Protein AF-A0AAW3GMJ9-F1 (afdb_monomer_lite)

Sequence (137 aa):
MNVVIYFKNGNTAYFKDVEDYSTGNLNIVFSYFGVSSQERKSATFYKDSIAGIARQRGQTIMNKRQKKKRLERKKKEMLRSIDFLENIYTKAAEGMRLEYYKIPQGEEKTYHDFFITGFEYATKMFDMAKNQIRSIE

Foldseek 3Di:
DKKWFQFPVRDIDIFPPWAPWDDDPFWIKIWGQDPVVRDIDIDIDGCVGTPDMDDDDPDCPPDPVRVVVVLVVVLVVVLVVLVVLLVVLVVVLVVLVVVLVVDDDDPVSVVSVVVSVVSVVVSVVSVVVNVVSVPDD

pLDDT: mean 91.12, std 9.7, range [46.44, 98.19]

Organism: NCBI:txid1381082

Structure (mmCIF, N/CA/C/O backbone):
data_AF-A0AAW3GMJ9-F1
#
_entry.id   AF-A0AAW3GMJ9-F1
#
loop_
_atom_site.group_PDB
_atom_site.id
_atom_site.type_symbol
_atom_site.label_atom_id
_atom_site.label_alt_id
_atom_site.label_comp_id
_atom_site.label_asym_id
_atom_site.label_entity_id
_atom_site.label_seq_id
_atom_site.pdbx_PDB_ins_code
_atom_site.Cartn_x
_atom_site.Cartn_y
_atom_site.Cartn_z
_atom_site.occupancy
_atom_site.B_iso_or_equiv
_atom_site.auth_seq_id
_atom_site.auth_comp_id
_atom_site.auth_asym_id
_atom_site.auth_atom_id
_atom_site.pdbx_PDB_model_num
ATOM 1 N N . MET A 1 1 ? 16.520 14.990 -23.513 1.00 84.31 1 MET A N 1
ATOM 2 C CA . MET A 1 1 ? 17.000 13.609 -23.811 1.00 84.31 1 MET A CA 1
ATOM 3 C C . MET A 1 1 ? 17.941 13.180 -22.694 1.00 84.31 1 MET A C 1
ATOM 5 O O . MET A 1 1 ? 18.656 14.030 -22.207 1.00 84.31 1 MET A O 1
ATOM 9 N N . ASN A 1 2 ? 17.995 11.916 -22.274 1.00 89.94 2 ASN A N 1
ATOM 10 C CA . ASN A 1 2 ? 18.987 11.485 -21.276 1.00 89.94 2 ASN A CA 1
ATOM 11 C C . ASN A 1 2 ? 20.199 10.853 -21.963 1.00 89.94 2 ASN A C 1
ATOM 13 O O . ASN A 1 2 ? 20.034 10.105 -22.932 1.00 89.94 2 ASN A O 1
ATOM 17 N N . VAL A 1 3 ? 21.398 11.147 -21.466 1.00 91.44 3 VAL A N 1
ATOM 18 C CA . VAL A 1 3 ? 22.667 10.645 -22.007 1.00 91.44 3 VAL A CA 1
ATOM 19 C C . VAL A 1 3 ? 23.495 10.044 -20.877 1.00 91.44 3 VAL A C 1
ATOM 21 O O . VAL A 1 3 ? 23.709 10.679 -19.848 1.00 91.44 3 VAL A O 1
ATOM 24 N N . VAL A 1 4 ? 23.973 8.819 -21.083 1.00 93.62 4 VAL A N 1
ATOM 25 C CA . VAL A 1 4 ? 24.941 8.144 -20.213 1.00 93.62 4 VAL A CA 1
ATOM 26 C C . VAL A 1 4 ? 26.220 7.930 -21.006 1.00 93.62 4 VAL A C 1
ATOM 28 O O . VAL A 1 4 ? 26.166 7.399 -22.118 1.00 93.62 4 VAL A O 1
ATOM 31 N N . ILE A 1 5 ? 27.354 8.335 -20.442 1.00 94.44 5 ILE A N 1
ATOM 32 C CA . ILE A 1 5 ? 28.682 8.165 -21.038 1.00 94.44 5 ILE A CA 1
ATOM 33 C C . ILE A 1 5 ? 29.479 7.210 -20.160 1.00 94.44 5 ILE A C 1
ATOM 35 O O . ILE A 1 5 ? 29.688 7.489 -18.980 1.00 94.44 5 ILE A O 1
ATOM 39 N N . TYR A 1 6 ? 29.930 6.105 -20.748 1.00 95.38 6 TYR A N 1
ATOM 40 C CA . TYR A 1 6 ? 30.850 5.157 -20.129 1.00 95.38 6 TYR A CA 1
ATOM 41 C C . TYR A 1 6 ? 32.264 5.488 -20.600 1.00 95.38 6 TYR A C 1
ATOM 43 O O . TYR A 1 6 ? 32.529 5.459 -21.803 1.00 95.38 6 TYR A O 1
ATOM 51 N N . PHE A 1 7 ? 33.166 5.817 -19.682 1.00 95.94 7 PHE A N 1
ATOM 52 C CA . PHE A 1 7 ? 34.555 6.143 -19.997 1.00 95.94 7 PHE A CA 1
ATOM 53 C C . PHE A 1 7 ? 35.434 4.891 -19.985 1.00 95.94 7 PHE A C 1
ATOM 55 O O . PHE A 1 7 ? 35.182 3.942 -19.243 1.00 95.94 7 PHE A O 1
ATOM 62 N N . LYS A 1 8 ? 36.515 4.896 -20.774 1.00 94.62 8 LYS A N 1
ATOM 63 C CA . LYS A 1 8 ? 37.480 3.778 -20.821 1.00 94.62 8 LYS A CA 1
ATOM 64 C C . LYS A 1 8 ? 38.204 3.536 -19.495 1.00 94.62 8 LYS A C 1
ATOM 66 O O . LYS A 1 8 ? 38.670 2.431 -19.254 1.00 94.62 8 LYS A O 1
ATOM 71 N N . ASN A 1 9 ? 38.270 4.544 -18.628 1.00 93.94 9 ASN A N 1
ATOM 72 C CA . ASN A 1 9 ? 38.834 4.423 -17.282 1.00 93.94 9 ASN A CA 1
ATOM 73 C C . ASN A 1 9 ? 37.863 3.802 -16.255 1.00 93.94 9 ASN A C 1
ATOM 75 O O . ASN A 1 9 ? 38.191 3.756 -15.075 1.00 93.94 9 ASN A O 1
ATOM 79 N N . GLY A 1 10 ? 36.671 3.363 -16.675 1.00 91.88 10 GLY A N 1
ATOM 80 C CA . GLY A 1 10 ? 35.662 2.745 -15.809 1.00 91.88 10 GLY A CA 1
ATOM 81 C C . GLY A 1 10 ? 34.660 3.721 -15.186 1.00 91.88 10 GLY A C 1
ATOM 82 O O . GLY A 1 10 ? 33.639 3.284 -14.654 1.00 91.88 10 GLY A O 1
ATOM 83 N N . ASN A 1 11 ? 34.881 5.035 -15.289 1.00 95.19 11 ASN A N 1
ATOM 84 C CA . ASN A 1 11 ? 33.935 6.022 -14.774 1.00 95.19 11 ASN A CA 1
ATOM 85 C C . ASN A 1 11 ? 32.681 6.120 -15.652 1.00 95.19 11 ASN A C 1
ATOM 87 O O . ASN A 1 11 ? 32.698 5.827 -16.848 1.00 95.19 11 ASN A O 1
ATOM 91 N N . THR A 1 12 ? 31.582 6.592 -15.062 1.00 94.19 12 THR A N 1
ATOM 92 C CA . THR A 1 12 ? 30.319 6.829 -15.774 1.00 94.19 12 THR A CA 1
ATOM 93 C C . THR A 1 12 ? 29.784 8.219 -15.450 1.00 94.19 12 THR A C 1
ATOM 95 O O . THR A 1 12 ? 29.709 8.591 -14.282 1.00 94.19 12 THR A O 1
ATOM 98 N N . ALA A 1 13 ? 29.377 8.974 -16.472 1.00 92.50 13 ALA A N 1
ATOM 99 C CA . ALA A 1 13 ? 28.687 10.253 -16.308 1.00 92.50 13 ALA A CA 1
ATOM 100 C C . ALA A 1 13 ? 27.247 10.172 -16.823 1.00 92.50 13 ALA A C 1
ATOM 102 O O . ALA A 1 13 ? 26.973 9.557 -17.856 1.00 92.50 13 ALA A O 1
ATOM 103 N N . TYR A 1 14 ? 26.328 10.806 -16.096 1.00 92.38 14 TYR A N 1
ATOM 104 C CA . TYR A 1 14 ? 24.897 10.783 -16.381 1.00 92.38 14 TYR A CA 1
ATOM 105 C C . TYR A 1 14 ? 24.345 12.203 -16.516 1.00 92.38 14 TYR A C 1
ATOM 107 O O . TYR A 1 14 ? 24.472 13.012 -15.599 1.00 92.38 14 TYR A O 1
ATOM 115 N N . PHE A 1 15 ? 23.683 12.477 -17.640 1.00 92.00 15 PHE A N 1
ATOM 116 C CA . PHE A 1 15 ? 23.108 13.776 -17.972 1.00 92.00 15 PHE A CA 1
ATOM 117 C C . PHE A 1 15 ? 21.612 13.631 -18.254 1.00 92.00 15 PHE A C 1
ATOM 119 O O . PHE A 1 15 ? 21.195 12.805 -19.075 1.00 92.00 15 PHE A O 1
ATOM 126 N N . LYS A 1 16 ? 20.801 14.434 -17.559 1.00 89.44 16 LYS A N 1
ATOM 127 C CA . LYS A 1 16 ? 19.348 14.520 -17.764 1.00 89.44 16 LYS A CA 1
ATOM 128 C C . LYS A 1 16 ? 19.013 15.671 -18.693 1.00 89.44 16 LYS A C 1
ATOM 130 O O . LYS A 1 16 ? 19.727 16.668 -18.693 1.00 89.44 16 LYS A O 1
ATOM 135 N N . ASP A 1 17 ? 17.920 15.510 -19.434 1.00 86.88 17 ASP A N 1
ATOM 136 C CA . ASP A 1 17 ? 17.277 16.590 -20.193 1.00 86.88 17 ASP A CA 1
ATOM 137 C C . ASP A 1 17 ? 18.250 17.389 -21.072 1.00 86.88 17 ASP A C 1
ATOM 139 O O . ASP A 1 17 ? 18.184 18.600 -21.205 1.00 86.88 17 ASP A O 1
ATOM 143 N N . VAL A 1 18 ? 19.153 16.647 -21.705 1.00 88.06 18 VAL A N 1
ATOM 144 C CA . VAL A 1 18 ? 20.135 17.122 -22.668 1.00 88.06 18 VAL A CA 1
ATOM 145 C C . VAL A 1 18 ? 19.451 17.649 -23.926 1.00 88.06 18 VAL A C 1
ATOM 147 O O . VAL A 1 18 ? 18.542 16.993 -24.464 1.00 88.06 18 VAL A O 1
ATOM 150 N N . GLU A 1 19 ? 19.964 18.779 -24.403 1.00 87.06 19 GLU A N 1
ATOM 151 C CA . GLU A 1 19 ? 19.565 19.509 -25.607 1.00 87.06 19 GLU A CA 1
ATOM 152 C C . GLU A 1 19 ? 20.753 19.645 -26.579 1.00 87.06 19 GLU A C 1
ATOM 154 O O . GLU A 1 19 ? 21.896 19.355 -26.219 1.00 87.06 19 GLU A O 1
ATOM 159 N N . ASP A 1 20 ? 20.486 20.051 -27.824 1.00 90.38 20 ASP A N 1
ATOM 160 C CA . ASP A 1 20 ? 21.506 20.366 -28.844 1.00 90.38 20 ASP A CA 1
ATOM 161 C C . ASP A 1 20 ? 22.536 19.251 -29.102 1.00 90.38 20 ASP A C 1
ATOM 163 O O . ASP A 1 20 ? 23.697 19.498 -29.426 1.00 90.38 20 ASP A O 1
ATOM 167 N N . TYR A 1 21 ? 22.125 17.994 -28.925 1.00 90.31 21 TYR A N 1
ATOM 168 C CA . TYR A 1 21 ? 23.043 16.868 -29.023 1.00 90.31 21 TYR A CA 1
ATOM 169 C C . TYR A 1 21 ? 23.538 16.676 -30.456 1.00 90.31 21 TYR A C 1
ATOM 171 O O . TYR A 1 21 ? 22.768 16.327 -31.354 1.00 90.31 21 TYR A O 1
ATOM 179 N N . SER A 1 22 ? 24.847 16.807 -30.635 1.00 91.00 22 SER A N 1
ATOM 180 C CA . SER A 1 22 ? 25.535 16.632 -31.907 1.00 91.00 22 SER A CA 1
ATOM 181 C C . SER A 1 22 ? 26.709 15.666 -31.768 1.00 91.00 22 SER A C 1
ATOM 183 O O . SER A 1 22 ? 27.341 15.540 -30.715 1.00 91.00 22 SER A O 1
ATOM 185 N N . THR A 1 23 ? 26.990 14.938 -32.846 1.00 90.81 23 THR A N 1
ATOM 186 C CA . THR A 1 23 ? 28.117 14.005 -32.921 1.00 90.81 23 THR A CA 1
ATOM 187 C C . THR A 1 23 ? 29.006 14.401 -34.085 1.00 90.81 23 THR A C 1
ATOM 189 O O . THR A 1 23 ? 28.605 14.246 -35.237 1.00 90.81 23 THR A O 1
ATOM 192 N N . GLY A 1 24 ? 30.206 14.887 -33.786 1.00 88.06 24 GLY A N 1
ATOM 193 C CA . GLY A 1 24 ? 31.256 15.085 -34.776 1.00 88.06 24 GLY A CA 1
ATOM 194 C C . GLY A 1 24 ? 32.048 13.800 -35.020 1.00 88.06 24 GLY A C 1
ATOM 195 O O . GLY A 1 24 ? 31.755 12.741 -34.455 1.00 88.06 24 GLY A O 1
ATOM 196 N N . ASN A 1 25 ? 33.097 13.893 -35.838 1.00 88.50 25 ASN A N 1
ATOM 197 C CA . ASN A 1 25 ? 34.005 12.769 -36.081 1.00 88.50 25 ASN A CA 1
ATOM 198 C C . ASN A 1 25 ? 34.779 12.393 -34.810 1.00 88.50 25 ASN A C 1
ATOM 200 O O . ASN A 1 25 ? 34.785 11.220 -34.436 1.00 88.50 25 ASN A O 1
ATOM 204 N N . LEU A 1 26 ? 35.323 13.389 -34.103 1.00 91.94 26 LEU A N 1
ATOM 205 C CA . LEU A 1 26 ? 36.192 13.205 -32.932 1.00 91.94 26 LEU A CA 1
ATOM 206 C C . LEU A 1 26 ? 35.472 13.332 -31.589 1.00 91.94 26 LEU A C 1
ATOM 208 O O . LEU A 1 26 ? 35.938 12.806 -30.581 1.00 91.94 26 LEU A O 1
ATOM 212 N N . ASN A 1 27 ? 34.349 14.043 -31.548 1.00 93.88 27 ASN A N 1
ATOM 213 C CA . ASN A 1 27 ? 33.726 14.445 -30.298 1.00 93.88 27 ASN A CA 1
ATOM 214 C C . ASN A 1 27 ? 32.201 14.383 -30.353 1.00 93.88 27 ASN A C 1
ATOM 216 O O . ASN A 1 27 ? 31.575 14.140 -31.388 1.00 93.88 27 ASN A O 1
ATOM 220 N N . ILE A 1 28 ? 31.618 14.564 -29.180 1.00 93.38 28 ILE A N 1
ATOM 221 C CA . ILE A 1 28 ? 30.187 14.646 -28.948 1.00 93.38 28 ILE A CA 1
ATOM 222 C C . ILE A 1 28 ? 29.958 15.869 -28.085 1.00 93.38 28 ILE A C 1
ATOM 224 O O . ILE A 1 28 ? 30.666 16.059 -27.094 1.00 93.38 28 ILE A O 1
ATOM 228 N N . VAL A 1 29 ? 28.985 16.682 -28.481 1.00 94.50 29 VAL A N 1
ATOM 229 C CA . VAL A 1 29 ? 28.700 17.968 -27.850 1.00 94.50 29 VAL A CA 1
ATOM 230 C C . VAL A 1 29 ? 27.217 18.063 -27.545 1.00 94.50 29 VAL A C 1
ATOM 232 O O . VAL A 1 29 ? 26.392 17.650 -28.362 1.00 94.50 29 VAL A O 1
ATOM 235 N N . PHE A 1 30 ? 26.877 18.576 -26.365 1.00 94.69 30 PHE A N 1
ATOM 236 C CA . PHE A 1 30 ? 25.493 18.827 -25.983 1.00 94.69 30 PHE A CA 1
ATOM 237 C C . PHE A 1 30 ? 25.352 19.832 -24.836 1.00 94.69 30 PHE A C 1
ATOM 239 O O . PHE A 1 30 ? 26.268 20.012 -24.033 1.00 94.69 30 PHE A O 1
ATOM 246 N N . SER A 1 31 ? 24.167 20.428 -24.722 1.00 94.44 31 SER A N 1
ATOM 247 C CA . SER A 1 31 ? 23.790 21.340 -23.638 1.00 94.44 31 SER A CA 1
ATOM 248 C C . SER A 1 31 ? 23.075 20.596 -22.502 1.00 94.44 31 SER A C 1
ATOM 250 O O . SER A 1 31 ? 22.280 19.692 -22.758 1.00 94.44 31 SER A O 1
ATOM 252 N N . TYR A 1 32 ? 23.319 20.974 -21.245 1.00 91.88 32 TYR A N 1
ATOM 253 C CA . TYR A 1 32 ? 22.632 20.436 -20.059 1.00 91.88 32 TYR A CA 1
ATOM 254 C C . TYR A 1 32 ? 22.506 21.485 -18.942 1.00 91.88 32 TYR A C 1
ATOM 256 O O . TYR A 1 32 ? 23.250 22.464 -18.910 1.00 91.88 32 TYR A O 1
ATOM 264 N N . PHE A 1 33 ? 21.581 21.282 -17.999 1.00 90.56 33 PHE A N 1
ATOM 265 C CA . PHE A 1 33 ? 21.455 22.135 -16.812 1.00 90.56 33 PHE A CA 1
ATOM 266 C C . PHE A 1 33 ? 22.327 21.608 -15.662 1.00 90.56 33 PHE A C 1
ATOM 268 O O . PHE A 1 33 ? 22.154 20.480 -15.193 1.00 90.56 33 PHE A O 1
ATOM 275 N N . GLY A 1 34 ? 23.289 22.412 -15.208 1.00 88.56 34 GLY A N 1
ATOM 276 C CA . GLY A 1 34 ? 24.181 22.062 -14.107 1.00 88.56 34 GLY A CA 1
ATOM 277 C C . GLY A 1 34 ? 23.519 22.312 -12.756 1.00 88.56 34 GLY A C 1
ATOM 278 O O . GLY A 1 34 ? 23.443 23.452 -12.320 1.00 88.56 34 GLY A O 1
ATOM 279 N N . VAL A 1 35 ? 23.095 21.253 -12.060 1.00 82.69 35 VAL A N 1
ATOM 280 C CA . VAL A 1 35 ? 22.363 21.356 -10.778 1.00 82.69 35 VAL A CA 1
ATOM 281 C C . VAL A 1 35 ? 23.155 22.095 -9.690 1.00 82.69 35 VAL A C 1
ATOM 283 O O . VAL A 1 35 ? 22.571 22.837 -8.910 1.00 82.69 35 VAL A O 1
ATOM 286 N N . SER A 1 36 ? 24.478 21.930 -9.627 1.00 84.31 36 SER A N 1
ATOM 287 C CA . SER A 1 36 ? 25.308 22.620 -8.628 1.00 84.31 36 SER A CA 1
ATOM 288 C C . SER A 1 36 ? 25.534 24.098 -8.944 1.00 84.31 36 SER A C 1
ATOM 290 O O . SER A 1 36 ? 25.657 24.899 -8.028 1.00 84.31 36 SER A O 1
ATOM 292 N N . SER A 1 37 ? 25.590 24.459 -10.226 1.00 87.19 37 SER A N 1
ATOM 293 C CA . SER A 1 37 ? 25.807 25.840 -10.667 1.00 87.19 37 SER A CA 1
ATOM 294 C C . SER A 1 37 ? 24.517 26.599 -10.960 1.00 87.19 37 SER A C 1
ATOM 296 O O . SER A 1 37 ? 24.583 27.799 -11.151 1.00 87.19 37 SER A O 1
ATOM 298 N N . GLN A 1 38 ? 23.370 25.914 -11.025 1.00 88.06 38 GLN A N 1
ATOM 299 C CA . GLN A 1 38 ? 22.072 26.481 -11.414 1.00 88.06 38 GLN A CA 1
ATOM 300 C C . GLN A 1 38 ? 22.104 27.215 -12.769 1.00 88.06 38 GLN A C 1
ATOM 302 O O . GLN A 1 38 ? 21.389 28.186 -12.991 1.00 88.06 38 GLN A O 1
ATOM 307 N N . GLU A 1 39 ? 22.919 26.720 -13.702 1.00 90.75 39 GLU A N 1
ATOM 308 C CA . GLU A 1 39 ? 23.172 27.360 -14.997 1.00 90.75 39 GLU A CA 1
ATOM 309 C C . GLU A 1 39 ? 23.212 26.331 -16.128 1.00 90.75 39 GLU A C 1
ATOM 311 O O . GLU A 1 39 ? 23.586 25.167 -15.928 1.00 90.75 39 GLU A O 1
ATOM 316 N N . ARG A 1 40 ? 22.863 26.773 -17.341 1.00 88.94 40 ARG A N 1
ATOM 317 C CA . ARG A 1 40 ? 22.987 25.974 -18.564 1.00 88.94 40 ARG A CA 1
ATOM 318 C C . ARG A 1 40 ? 24.456 25.902 -18.979 1.00 88.94 40 ARG A C 1
ATOM 320 O O . ARG A 1 40 ? 25.121 26.921 -19.122 1.00 88.94 40 ARG A O 1
ATOM 327 N N . LYS A 1 41 ? 24.953 24.687 -19.194 1.00 92.81 41 LYS A N 1
ATOM 328 C CA . LYS A 1 41 ? 26.337 24.400 -19.579 1.00 92.81 41 LYS A CA 1
ATOM 329 C C . LYS A 1 41 ? 26.379 23.607 -20.874 1.00 92.81 41 LYS A C 1
ATOM 331 O O . LYS A 1 41 ? 25.464 22.845 -21.173 1.00 92.81 41 LYS A O 1
ATOM 336 N N . SER A 1 42 ? 27.474 23.760 -21.609 1.00 93.12 42 SER A N 1
ATOM 337 C CA . SER A 1 42 ? 27.809 22.906 -22.746 1.00 93.12 42 SER A CA 1
ATOM 338 C C . SER A 1 42 ? 28.878 21.899 -22.330 1.00 93.12 42 SER A C 1
ATOM 340 O O . SER A 1 42 ? 29.809 22.233 -21.595 1.00 93.12 42 SER A O 1
ATOM 342 N N . ALA A 1 43 ? 28.719 20.654 -22.760 1.00 92.38 43 ALA A N 1
ATOM 343 C CA . ALA A 1 43 ? 29.646 19.563 -22.512 1.00 92.38 43 ALA A CA 1
ATOM 344 C C . ALA A 1 43 ? 30.206 19.042 -23.836 1.00 92.38 43 ALA A 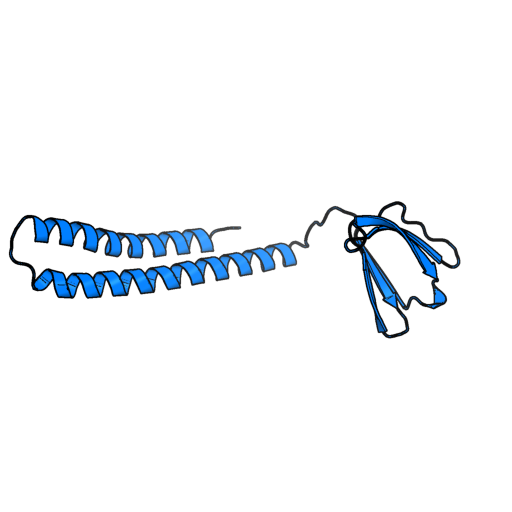C 1
ATOM 346 O O . ALA A 1 43 ? 29.443 18.735 -24.749 1.00 92.38 43 ALA A O 1
ATOM 347 N N . THR A 1 44 ? 31.528 18.864 -23.887 1.00 94.62 44 THR A N 1
ATOM 348 C CA . THR A 1 44 ? 32.248 18.268 -25.018 1.00 94.62 44 THR A CA 1
ATOM 349 C C . THR A 1 44 ? 33.027 17.051 -24.539 1.00 94.62 44 THR A C 1
ATOM 351 O O . THR A 1 44 ? 33.854 17.158 -23.636 1.00 94.62 44 THR A O 1
ATOM 354 N N . PHE A 1 45 ? 32.797 15.899 -25.168 1.00 94.69 45 PHE A N 1
ATOM 355 C CA . PHE A 1 45 ? 33.507 14.655 -24.872 1.00 94.69 45 PHE A CA 1
ATOM 356 C C . PHE A 1 45 ? 34.165 14.087 -26.128 1.00 94.69 45 PHE A C 1
ATOM 358 O O . PHE A 1 45 ? 33.507 13.919 -27.154 1.00 94.69 45 PHE A O 1
ATOM 365 N N . TYR A 1 46 ? 35.454 13.761 -26.040 1.00 94.12 46 TYR A N 1
ATOM 366 C CA . TYR A 1 46 ? 36.208 13.129 -27.124 1.00 94.12 46 TYR A CA 1
ATOM 367 C C . TYR A 1 46 ? 35.959 11.624 -27.155 1.00 94.12 46 TYR A C 1
ATOM 369 O O . TYR A 1 46 ? 36.014 10.962 -26.123 1.00 94.12 46 TYR A O 1
ATOM 377 N N . LYS A 1 47 ? 35.714 11.060 -28.340 1.00 93.00 47 LYS A N 1
ATOM 378 C CA . LYS A 1 47 ? 35.392 9.632 -28.492 1.00 93.00 47 LYS A CA 1
ATOM 379 C C . LYS A 1 47 ? 36.523 8.715 -28.030 1.00 93.00 47 LYS A C 1
ATOM 381 O O . LYS A 1 47 ? 36.244 7.619 -27.556 1.00 93.00 47 LYS A O 1
ATOM 386 N N . ASP A 1 48 ? 37.768 9.181 -28.077 1.00 95.50 48 ASP A N 1
ATOM 387 C CA . ASP A 1 48 ? 38.931 8.408 -27.636 1.00 95.50 48 ASP A CA 1
ATOM 388 C C . ASP A 1 48 ? 38.886 8.041 -26.150 1.00 95.50 48 ASP A C 1
ATOM 390 O O . ASP A 1 48 ? 39.410 6.991 -25.775 1.00 95.50 48 ASP A O 1
ATOM 394 N N . SER A 1 49 ? 38.220 8.842 -25.310 1.00 92.69 49 SER A N 1
ATOM 395 C CA . SER A 1 49 ? 38.055 8.567 -23.877 1.00 92.69 49 SER A CA 1
ATOM 396 C C . SER A 1 49 ? 36.771 7.799 -23.541 1.00 92.69 49 SER A C 1
ATOM 398 O O . SER A 1 49 ? 36.587 7.369 -22.398 1.00 92.69 49 SER A O 1
ATOM 400 N N . ILE A 1 50 ? 35.893 7.579 -24.523 1.00 94.69 50 ILE A N 1
ATOM 401 C CA . ILE A 1 50 ? 34.582 6.954 -24.351 1.00 94.69 50 ILE A CA 1
ATOM 402 C C . ILE A 1 50 ? 34.659 5.469 -24.727 1.00 94.69 50 ILE A C 1
ATOM 404 O O . ILE A 1 50 ? 35.127 5.100 -25.801 1.00 94.69 50 ILE A O 1
ATOM 408 N N . ALA A 1 51 ? 34.176 4.607 -23.839 1.00 94.25 51 ALA A N 1
ATOM 409 C CA . ALA A 1 51 ? 33.976 3.182 -24.089 1.00 94.25 51 ALA A CA 1
ATOM 410 C C . ALA A 1 51 ? 32.583 2.889 -24.672 1.00 94.25 51 ALA A C 1
ATOM 412 O O . ALA A 1 51 ? 32.417 1.952 -25.447 1.00 94.25 51 ALA A O 1
ATOM 413 N N . GLY A 1 52 ? 31.573 3.692 -24.324 1.00 92.25 52 GLY A N 1
ATOM 414 C CA . GLY A 1 52 ? 30.218 3.531 -24.844 1.00 92.25 52 GLY A CA 1
ATOM 415 C C . GLY A 1 52 ? 29.284 4.674 -24.462 1.00 92.25 52 GLY A C 1
ATOM 416 O O . GLY A 1 52 ? 29.571 5.458 -23.557 1.00 92.25 52 GLY A O 1
ATOM 417 N N . ILE A 1 53 ? 28.145 4.768 -25.154 1.00 91.00 53 ILE A N 1
ATOM 418 C CA . ILE A 1 53 ? 27.147 5.825 -24.940 1.00 91.00 53 ILE A CA 1
ATOM 419 C C . ILE A 1 53 ? 25.749 5.232 -25.008 1.00 91.00 53 ILE A C 1
ATOM 421 O O . ILE A 1 53 ? 25.378 4.627 -26.013 1.00 91.00 53 ILE A O 1
ATOM 425 N N . ALA A 1 54 ? 24.947 5.478 -23.977 1.00 90.62 54 ALA A N 1
ATOM 426 C CA . ALA A 1 54 ? 23.520 5.186 -23.992 1.00 90.62 54 ALA A CA 1
ATOM 427 C C . ALA A 1 54 ? 22.726 6.493 -24.091 1.00 90.62 54 ALA A C 1
ATOM 429 O O . ALA A 1 54 ? 22.993 7.457 -23.375 1.00 90.62 54 ALA A O 1
ATOM 430 N N . ARG A 1 55 ? 21.740 6.534 -24.992 1.00 87.38 55 ARG A N 1
ATOM 431 C CA . ARG A 1 55 ? 20.878 7.703 -25.215 1.00 87.38 55 ARG A CA 1
ATOM 432 C C . ARG A 1 55 ? 19.420 7.303 -25.095 1.00 87.38 55 ARG A C 1
ATOM 434 O O . ARG A 1 55 ? 19.018 6.275 -25.632 1.00 87.38 55 ARG A O 1
ATOM 441 N N . GLN A 1 56 ? 18.623 8.149 -24.453 1.00 79.50 56 GLN A N 1
ATOM 442 C CA . GLN A 1 56 ? 17.185 7.950 -24.318 1.00 79.50 56 GLN A CA 1
ATOM 443 C C . GLN A 1 56 ? 16.445 9.246 -24.663 1.00 79.50 56 GLN A C 1
ATOM 445 O O . GLN A 1 56 ? 16.445 10.204 -23.886 1.00 79.50 56 GLN A O 1
ATOM 450 N N . ARG A 1 57 ? 15.825 9.305 -25.850 1.00 66.06 57 ARG A N 1
ATOM 451 C CA . ARG A 1 57 ? 14.960 10.434 -26.235 1.00 66.06 57 ARG A CA 1
ATOM 452 C C . ARG A 1 57 ? 13.729 10.465 -25.328 1.00 66.06 57 ARG A C 1
ATOM 454 O O . ARG A 1 57 ? 13.180 9.422 -24.980 1.00 66.06 57 ARG A O 1
ATOM 461 N N . GLY A 1 58 ? 13.340 11.666 -24.910 1.00 50.53 58 GLY A N 1
ATOM 462 C CA . GLY A 1 58 ? 12.245 11.893 -23.973 1.00 50.53 58 GLY A CA 1
ATOM 463 C C . GLY A 1 58 ? 10.885 11.547 -24.576 1.00 50.53 58 GLY A C 1
ATOM 464 O O . GLY A 1 58 ? 10.207 12.408 -25.105 1.00 50.53 58 GLY A O 1
ATOM 465 N N . GLN A 1 59 ? 10.501 10.284 -24.468 1.00 46.44 59 GLN A N 1
ATOM 466 C CA . GLN A 1 59 ? 9.259 9.853 -23.837 1.00 46.44 59 GLN A CA 1
ATOM 467 C C . GLN A 1 59 ? 9.617 8.527 -23.181 1.00 46.44 59 GLN A C 1
ATOM 469 O O . GLN A 1 59 ? 9.858 7.523 -23.853 1.00 46.44 59 GLN A O 1
ATOM 474 N N . THR A 1 60 ? 9.721 8.514 -21.856 1.00 48.53 60 THR A N 1
ATOM 475 C CA . THR A 1 60 ? 9.925 7.268 -21.123 1.00 48.53 60 THR A CA 1
ATOM 476 C C . THR A 1 60 ? 8.631 6.464 -21.211 1.00 48.53 60 THR A C 1
ATOM 478 O O . THR A 1 60 ? 7.828 6.446 -20.278 1.00 48.53 60 THR A O 1
ATOM 481 N N . ILE A 1 61 ? 8.424 5.740 -22.313 1.00 49.38 61 ILE A N 1
ATOM 482 C CA . ILE A 1 61 ? 7.606 4.532 -22.286 1.00 49.38 61 ILE A CA 1
ATOM 483 C C . ILE A 1 61 ? 8.422 3.552 -21.451 1.00 49.38 61 ILE A C 1
ATOM 485 O O . ILE A 1 61 ? 9.189 2.740 -21.958 1.00 49.38 61 ILE A O 1
ATOM 489 N N . MET A 1 62 ? 8.328 3.704 -20.130 1.00 53.25 62 MET A N 1
ATOM 490 C CA . MET A 1 62 ? 8.854 2.744 -19.174 1.00 53.25 62 MET A CA 1
ATOM 491 C C . MET A 1 62 ? 8.377 1.374 -19.671 1.00 53.25 62 MET A C 1
ATOM 493 O O . MET A 1 62 ? 7.176 1.202 -19.910 1.00 53.25 62 MET A O 1
ATOM 497 N N . ASN A 1 63 ? 9.315 0.462 -19.955 1.00 71.25 63 ASN A N 1
ATOM 498 C CA . ASN A 1 63 ? 8.990 -0.813 -20.596 1.00 71.25 63 ASN A CA 1
ATOM 499 C C . ASN A 1 63 ? 7.863 -1.475 -19.787 1.00 71.25 63 ASN A C 1
ATOM 501 O O . ASN A 1 63 ? 7.884 -1.402 -18.555 1.00 71.25 63 ASN A O 1
ATOM 505 N N . LYS A 1 64 ? 6.878 -2.095 -20.452 1.00 75.44 64 LYS A N 1
ATOM 506 C CA . LYS A 1 64 ? 5.733 -2.764 -19.806 1.00 75.44 64 LYS A CA 1
ATOM 507 C C . LYS A 1 64 ? 6.164 -3.587 -18.580 1.00 75.44 64 LYS A C 1
ATOM 509 O O . LYS A 1 64 ? 5.541 -3.493 -17.524 1.00 75.44 64 LYS A O 1
ATOM 514 N N . ARG A 1 65 ? 7.307 -4.287 -18.666 1.00 77.44 65 ARG A N 1
ATOM 515 C CA . ARG A 1 65 ? 7.898 -5.049 -17.549 1.00 77.44 65 ARG A CA 1
ATOM 516 C C . ARG A 1 65 ? 8.320 -4.179 -16.357 1.00 77.44 65 ARG A C 1
ATOM 518 O O . ARG A 1 65 ? 8.095 -4.554 -15.210 1.00 77.44 65 ARG A O 1
ATOM 525 N N . GLN A 1 66 ? 8.942 -3.029 -16.606 1.00 73.19 66 GLN A N 1
ATOM 526 C CA . GLN A 1 66 ? 9.378 -2.095 -15.564 1.00 73.19 66 GLN A CA 1
ATOM 527 C C . GLN A 1 66 ? 8.194 -1.368 -14.915 1.00 73.19 66 GLN A C 1
ATOM 529 O O . GLN A 1 66 ? 8.182 -1.236 -13.691 1.00 73.19 66 GLN A O 1
ATOM 534 N N . LYS A 1 67 ? 7.182 -0.970 -15.703 1.00 81.62 67 LYS A N 1
ATOM 535 C CA . LYS A 1 67 ? 5.924 -0.401 -15.183 1.00 81.62 67 LYS A CA 1
ATOM 536 C C . LYS A 1 67 ? 5.243 -1.373 -14.228 1.00 81.62 67 LYS A C 1
ATOM 538 O O . LYS A 1 67 ? 5.007 -1.017 -13.077 1.00 81.62 67 LYS A O 1
ATOM 543 N N . LYS A 1 68 ? 5.060 -2.625 -14.666 1.00 88.12 68 LYS A N 1
ATOM 544 C CA . LYS A 1 68 ? 4.495 -3.695 -13.836 1.00 88.12 68 LYS A CA 1
ATOM 545 C C . LYS A 1 68 ? 5.297 -3.894 -12.549 1.00 88.12 68 LYS A C 1
ATOM 547 O O . LYS A 1 68 ? 4.737 -3.877 -11.464 1.00 88.12 68 LYS A O 1
ATOM 552 N N . LYS A 1 69 ? 6.631 -3.983 -12.637 1.00 89.38 69 LYS A N 1
ATOM 553 C CA . LYS A 1 69 ? 7.497 -4.144 -11.453 1.00 89.38 69 LYS A CA 1
ATOM 554 C C . LYS A 1 69 ? 7.377 -2.977 -10.465 1.00 89.38 69 LYS A C 1
ATOM 556 O O . LYS A 1 69 ? 7.447 -3.194 -9.258 1.00 89.38 69 LYS A O 1
ATOM 561 N N . AR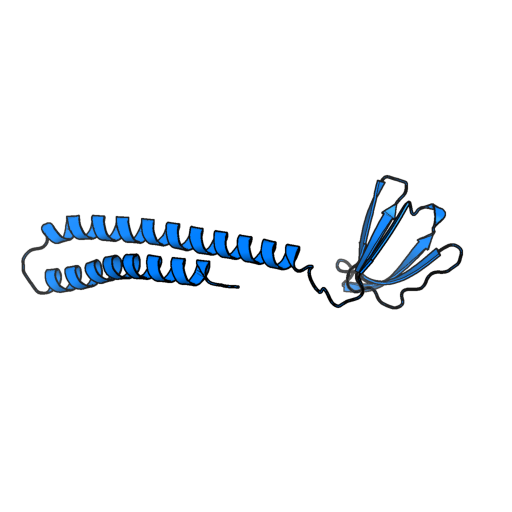G A 1 70 ? 7.234 -1.743 -10.956 1.00 87.25 70 ARG A N 1
ATOM 562 C CA . ARG A 1 70 ? 7.037 -0.563 -10.104 1.00 87.25 70 ARG A CA 1
ATOM 563 C C . ARG A 1 70 ? 5.667 -0.590 -9.428 1.00 87.25 70 ARG A C 1
ATOM 565 O O . ARG A 1 70 ? 5.600 -0.303 -8.236 1.00 87.25 70 ARG A O 1
ATOM 572 N N . LEU A 1 71 ? 4.620 -0.965 -10.160 1.00 91.50 71 LEU A N 1
ATOM 573 C CA . LEU A 1 71 ? 3.276 -1.114 -9.607 1.00 91.50 71 LEU A CA 1
ATOM 574 C C . LEU A 1 71 ? 3.238 -2.182 -8.508 1.00 91.50 71 LEU A C 1
ATOM 576 O O . LEU A 1 71 ? 2.783 -1.895 -7.408 1.00 91.50 71 LEU A O 1
ATOM 580 N N . GLU A 1 72 ? 3.809 -3.361 -8.758 1.00 94.31 72 GLU A N 1
ATOM 581 C CA . GLU A 1 72 ? 3.895 -4.446 -7.770 1.00 94.31 72 GLU A CA 1
ATOM 582 C C . GLU A 1 72 ? 4.614 -4.015 -6.485 1.00 94.31 72 GLU A C 1
ATOM 584 O O . GLU A 1 72 ? 4.181 -4.329 -5.376 1.00 94.31 72 GLU A O 1
ATOM 589 N N . ARG A 1 73 ? 5.697 -3.235 -6.608 1.00 93.56 73 ARG A N 1
ATOM 590 C CA . ARG A 1 73 ? 6.388 -2.669 -5.439 1.00 93.56 73 ARG A CA 1
ATOM 591 C C . ARG A 1 73 ? 5.485 -1.731 -4.644 1.00 93.56 73 ARG A C 1
ATOM 593 O O . ARG A 1 73 ? 5.437 -1.853 -3.425 1.00 93.56 73 ARG A O 1
ATOM 600 N N . LYS A 1 74 ? 4.757 -0.846 -5.330 1.00 94.50 74 LYS A N 1
ATOM 601 C CA . LYS A 1 74 ? 3.833 0.097 -4.691 1.00 94.50 74 LYS A CA 1
ATOM 602 C C . LYS A 1 74 ? 2.683 -0.634 -3.993 1.00 94.50 74 LYS A C 1
ATOM 604 O O . LYS A 1 74 ? 2.406 -0.346 -2.837 1.00 94.50 74 LYS A O 1
ATOM 609 N N . LYS A 1 75 ? 2.077 -1.635 -4.643 1.00 97.19 75 LYS A N 1
ATOM 610 C CA . LYS A 1 75 ? 1.054 -2.496 -4.026 1.00 97.19 75 LYS A CA 1
ATOM 611 C C . LYS A 1 75 ? 1.573 -3.159 -2.753 1.00 97.19 75 LYS A C 1
ATOM 613 O O . LYS A 1 75 ? 0.912 -3.112 -1.724 1.00 97.19 75 LYS A O 1
ATOM 618 N N . LYS A 1 76 ? 2.772 -3.749 -2.808 1.00 97.25 76 LYS A N 1
ATOM 619 C CA . LYS A 1 76 ? 3.389 -4.417 -1.654 1.00 97.25 76 LYS A CA 1
ATOM 620 C C . LYS A 1 76 ? 3.624 -3.460 -0.486 1.00 97.25 76 LYS A C 1
ATOM 622 O O . LYS A 1 76 ? 3.449 -3.855 0.660 1.00 97.25 76 LYS A O 1
ATOM 627 N N . GLU A 1 77 ? 4.035 -2.231 -0.771 1.00 97.06 77 GLU A N 1
ATOM 628 C CA . GLU A 1 77 ? 4.206 -1.188 0.242 1.00 97.06 77 GLU A CA 1
ATOM 629 C C . GLU A 1 77 ? 2.867 -0.807 0.882 1.00 97.06 77 GLU A C 1
ATOM 631 O O . GLU A 1 77 ? 2.750 -0.851 2.101 1.00 97.06 77 GLU A O 1
ATOM 636 N N . MET A 1 78 ? 1.833 -0.563 0.071 1.00 97.38 78 MET A N 1
ATOM 637 C CA . MET A 1 78 ? 0.490 -0.248 0.567 1.00 97.38 78 MET A CA 1
ATOM 638 C C . MET A 1 78 ? -0.093 -1.377 1.427 1.00 97.38 78 MET A C 1
ATOM 640 O O . MET A 1 78 ? -0.640 -1.112 2.492 1.00 97.38 78 MET A O 1
ATOM 644 N N . LEU A 1 79 ? 0.058 -2.637 1.002 1.00 98.19 79 LEU A N 1
ATOM 645 C CA . LEU A 1 79 ? -0.404 -3.795 1.775 1.00 98.19 79 LEU A CA 1
ATOM 646 C C . LEU A 1 79 ? 0.283 -3.870 3.142 1.00 98.19 79 LEU A C 1
ATOM 648 O O . LEU A 1 79 ? -0.401 -4.017 4.147 1.00 98.19 79 LEU A O 1
ATOM 652 N N . ARG A 1 80 ? 1.608 -3.670 3.196 1.00 97.44 80 ARG A N 1
ATOM 653 C CA . ARG A 1 80 ? 2.353 -3.628 4.466 1.00 97.44 80 ARG A CA 1
ATOM 654 C C . ARG A 1 80 ? 1.868 -2.516 5.389 1.00 97.44 80 ARG A C 1
ATOM 656 O O . ARG A 1 80 ? 1.801 -2.722 6.596 1.00 97.44 80 ARG A O 1
ATOM 663 N N . SER A 1 81 ? 1.554 -1.342 4.842 1.00 97.62 81 SER A N 1
ATOM 664 C CA . SER A 1 81 ? 1.005 -0.239 5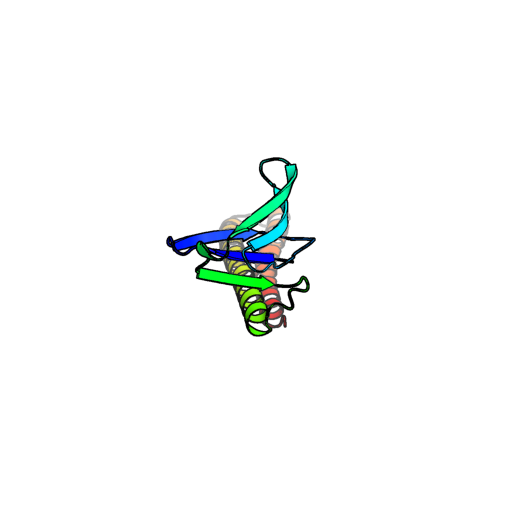.633 1.00 97.62 81 SER A CA 1
ATOM 665 C C . SER A 1 81 ? -0.355 -0.596 6.230 1.00 97.62 81 SER A C 1
ATOM 667 O O . SER A 1 81 ? -0.603 -0.278 7.388 1.00 97.62 81 SER A O 1
ATOM 669 N N . ILE A 1 82 ? -1.215 -1.288 5.478 1.00 97.94 82 ILE A N 1
ATOM 670 C CA . ILE A 1 82 ? -2.507 -1.741 6.003 1.00 97.94 82 ILE A CA 1
ATOM 671 C C . ILE A 1 82 ? -2.322 -2.834 7.059 1.00 97.94 82 ILE A C 1
ATOM 673 O O . ILE A 1 82 ? -2.947 -2.744 8.107 1.00 97.94 82 ILE A O 1
ATOM 677 N N . ASP A 1 83 ? -1.441 -3.814 6.834 1.00 97.88 83 ASP A N 1
ATOM 678 C CA . ASP A 1 83 ? -1.141 -4.859 7.829 1.00 97.88 83 ASP A CA 1
ATOM 679 C C . ASP A 1 83 ? -0.652 -4.246 9.157 1.00 97.88 83 ASP A C 1
ATOM 681 O O . ASP A 1 83 ? -1.010 -4.696 10.246 1.00 97.88 83 ASP A O 1
ATOM 685 N N . PHE A 1 84 ? 0.155 -3.182 9.076 1.00 97.94 84 PHE A N 1
ATOM 686 C CA . PHE A 1 84 ? 0.600 -2.430 10.246 1.00 97.94 84 PHE A CA 1
ATOM 687 C C . PHE A 1 84 ? -0.564 -1.747 10.980 1.00 97.94 84 PHE A C 1
ATOM 689 O O . PHE A 1 84 ? -0.665 -1.865 12.202 1.00 97.94 84 PHE A O 1
ATOM 696 N N . LEU A 1 85 ? -1.451 -1.062 10.250 1.00 97.38 85 LEU A N 1
ATOM 697 C CA . LEU A 1 85 ? -2.620 -0.395 10.833 1.00 97.38 85 LEU A CA 1
ATOM 698 C C . LEU A 1 85 ? -3.593 -1.390 11.468 1.00 97.38 85 LEU A C 1
ATOM 700 O O . LEU A 1 85 ? -4.055 -1.159 12.581 1.00 97.38 85 LEU A O 1
ATOM 704 N N . GLU A 1 86 ? -3.865 -2.508 10.800 1.00 97.44 86 GLU A N 1
ATOM 705 C CA . GLU A 1 86 ? -4.731 -3.568 11.314 1.00 97.44 86 GLU A CA 1
ATOM 706 C C . GLU A 1 86 ? -4.229 -4.114 12.651 1.00 97.44 86 GLU A C 1
ATOM 708 O O . GLU A 1 86 ? -5.007 -4.235 13.595 1.00 97.44 86 GLU A O 1
ATOM 713 N N . ASN A 1 87 ? -2.924 -4.371 12.771 1.00 97.31 87 ASN A N 1
ATOM 714 C CA . ASN A 1 87 ? -2.319 -4.842 14.017 1.00 97.31 87 ASN A CA 1
ATOM 715 C C . ASN A 1 87 ? -2.488 -3.821 15.155 1.00 97.31 87 ASN A C 1
ATOM 717 O O . ASN A 1 87 ? -2.878 -4.187 16.264 1.00 97.31 87 ASN A O 1
ATOM 721 N N . ILE A 1 88 ? -2.245 -2.533 14.881 1.00 97.50 88 ILE A N 1
ATOM 722 C CA . ILE A 1 88 ? -2.438 -1.463 15.873 1.00 97.50 88 ILE A CA 1
ATOM 723 C C . ILE A 1 88 ? -3.896 -1.394 16.321 1.00 97.50 88 ILE A C 1
ATOM 725 O O . ILE A 1 88 ? -4.163 -1.373 17.520 1.00 97.50 88 ILE A O 1
ATOM 729 N N . TYR A 1 89 ? -4.832 -1.366 15.371 1.00 97.44 89 TYR A N 1
ATOM 730 C CA . TYR A 1 89 ? -6.256 -1.234 15.668 1.00 97.44 89 TYR A CA 1
ATOM 731 C C . TYR A 1 89 ? -6.785 -2.442 16.439 1.00 97.44 89 TYR A C 1
ATOM 733 O O . TYR A 1 89 ? -7.547 -2.264 17.384 1.00 97.44 89 TYR A O 1
ATOM 741 N N . THR A 1 90 ? -6.333 -3.647 16.089 1.00 96.62 90 THR A N 1
ATOM 742 C CA . THR A 1 90 ? -6.697 -4.883 16.793 1.00 96.62 90 THR A CA 1
ATOM 743 C C . THR A 1 90 ? -6.254 -4.824 18.252 1.00 96.62 90 THR A C 1
ATOM 745 O O . THR A 1 90 ? -7.076 -4.968 19.152 1.00 96.62 90 THR A O 1
ATOM 748 N N . LYS A 1 91 ? -4.979 -4.503 18.506 1.00 97.44 91 LYS A N 1
ATOM 749 C CA . LYS A 1 91 ? -4.449 -4.384 19.874 1.00 97.44 91 LYS A CA 1
ATOM 750 C C . LYS A 1 91 ? -5.125 -3.277 20.677 1.00 97.44 91 LYS A C 1
ATOM 752 O O . LYS A 1 91 ? -5.357 -3.438 21.872 1.00 97.44 91 LYS A O 1
ATOM 757 N N . ALA A 1 92 ? -5.424 -2.149 20.033 1.00 96.31 92 ALA A N 1
ATOM 758 C CA . ALA A 1 92 ? -6.146 -1.056 20.669 1.00 96.31 92 ALA A CA 1
ATOM 759 C C . ALA A 1 92 ? -7.557 -1.499 21.081 1.00 96.31 92 ALA A C 1
ATOM 761 O O . ALA A 1 92 ? -7.930 -1.309 22.235 1.00 96.31 92 ALA A O 1
ATOM 762 N N . ALA A 1 93 ? -8.304 -2.145 20.180 1.00 96.25 93 ALA A N 1
ATOM 763 C CA . ALA A 1 93 ? -9.638 -2.663 20.469 1.00 96.25 93 ALA A CA 1
ATOM 764 C C . ALA A 1 93 ? -9.615 -3.697 21.608 1.00 96.25 93 ALA A C 1
ATOM 766 O O . ALA A 1 93 ? -10.407 -3.588 22.540 1.00 96.25 93 ALA A O 1
ATOM 767 N N . GLU A 1 94 ? -8.669 -4.640 21.592 1.00 96.25 94 GLU A N 1
ATOM 76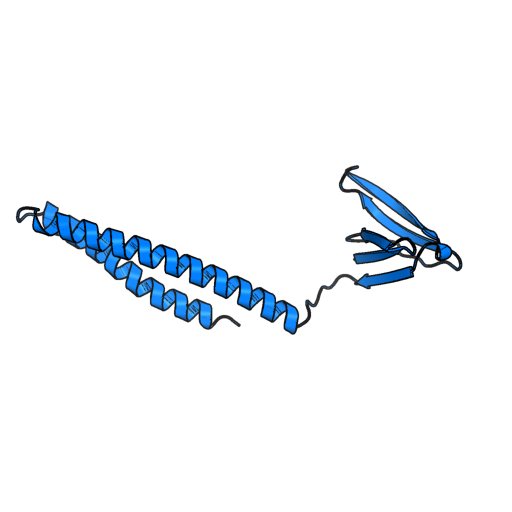8 C CA . GLU A 1 94 ? -8.480 -5.624 22.668 1.00 96.25 94 GLU A CA 1
ATOM 769 C C . GLU A 1 94 ? -8.228 -4.950 24.024 1.00 96.25 94 GLU A C 1
ATOM 771 O O . GLU A 1 94 ? -8.897 -5.263 25.011 1.00 96.25 94 GLU A O 1
ATOM 776 N N . GLY A 1 95 ? -7.310 -3.979 24.075 1.00 96.44 95 GLY A N 1
ATOM 777 C CA . GLY A 1 95 ? -7.022 -3.221 25.293 1.00 96.44 95 GLY A CA 1
ATOM 778 C C . GLY A 1 95 ? -8.235 -2.440 25.799 1.00 96.44 95 GLY A C 1
ATOM 779 O O . GLY A 1 95 ? -8.544 -2.466 26.990 1.00 96.44 95 GLY A O 1
ATOM 780 N N . MET A 1 96 ? -8.977 -1.799 24.895 1.00 95.25 96 MET A N 1
ATOM 781 C CA . MET A 1 96 ? -10.195 -1.076 25.256 1.00 95.25 96 MET A CA 1
ATOM 782 C C . MET A 1 96 ? -11.306 -2.016 25.748 1.00 95.25 96 MET A C 1
ATOM 784 O O . MET A 1 96 ? -12.017 -1.662 26.686 1.00 95.25 96 MET A O 1
ATOM 788 N N . ARG A 1 97 ? -11.445 -3.224 25.178 1.00 95.94 97 ARG A N 1
ATOM 789 C CA . ARG A 1 97 ? -12.398 -4.245 25.656 1.00 95.94 97 ARG A CA 1
ATOM 790 C C . ARG A 1 97 ? -12.080 -4.696 27.081 1.00 95.94 97 ARG A C 1
ATOM 792 O O . ARG A 1 97 ? -13.001 -4.878 27.874 1.00 95.94 97 ARG A O 1
ATOM 799 N N . LEU A 1 98 ? -10.801 -4.843 27.431 1.00 95.81 98 LEU A N 1
ATOM 800 C CA . LEU A 1 98 ? -10.394 -5.193 28.798 1.00 95.81 98 LEU A CA 1
ATOM 801 C C . LEU A 1 98 ? -10.812 -4.127 29.818 1.00 95.81 98 LEU A C 1
ATOM 803 O O . LEU A 1 98 ? -11.280 -4.474 30.903 1.00 95.81 98 LEU A O 1
ATOM 807 N N . GLU A 1 99 ? -10.678 -2.846 29.473 1.00 93.31 99 GLU A N 1
ATOM 808 C CA . GLU A 1 99 ? -11.144 -1.753 30.333 1.00 93.31 99 GLU A CA 1
ATOM 809 C C . GLU A 1 99 ? -12.672 -1.653 30.359 1.00 93.31 99 GLU A C 1
ATOM 811 O O . GLU A 1 99 ? -13.256 -1.501 31.429 1.00 93.31 99 GLU A O 1
ATOM 816 N N . TYR A 1 100 ? -13.340 -1.851 29.219 1.00 95.56 100 TYR A N 1
ATOM 817 C CA . TYR A 1 100 ? -14.801 -1.825 29.098 1.00 95.56 100 TYR A CA 1
ATOM 818 C C . TYR A 1 100 ? -15.515 -2.736 30.107 1.00 95.56 100 TYR A C 1
ATOM 820 O O . TYR A 1 100 ? -16.539 -2.357 30.684 1.00 95.56 100 TYR A O 1
ATOM 828 N N . TYR A 1 101 ? -14.970 -3.927 30.371 1.00 94.69 101 TYR A N 1
ATOM 829 C CA . TYR A 1 101 ? -15.567 -4.859 31.332 1.00 94.69 101 TYR A CA 1
ATOM 830 C C . TYR A 1 101 ? -15.526 -4.368 32.783 1.00 94.69 101 TYR A C 1
ATOM 832 O O . TYR A 1 101 ? -16.328 -4.831 33.593 1.00 94.69 101 TYR A O 1
ATOM 840 N N . LYS A 1 102 ? -14.651 -3.411 33.106 1.00 95.81 102 LYS A N 1
ATOM 841 C CA . LYS A 1 102 ? -14.539 -2.801 34.437 1.00 95.81 102 LYS A CA 1
ATOM 842 C C . LYS A 1 102 ? -15.468 -1.596 34.613 1.00 95.81 102 LYS A C 1
ATOM 844 O O . LYS A 1 102 ? -15.697 -1.176 35.744 1.00 95.81 102 LYS A O 1
ATOM 849 N N . ILE A 1 103 ? -16.007 -1.045 33.522 1.00 94.25 103 ILE A N 1
ATOM 850 C CA . ILE A 1 103 ? -16.870 0.140 33.562 1.00 94.25 103 ILE A CA 1
ATOM 851 C C . ILE A 1 103 ? -18.266 -0.256 34.093 1.00 94.25 103 ILE A C 1
ATOM 853 O O . ILE A 1 103 ? -18.856 -1.233 33.601 1.00 94.25 103 ILE A O 1
ATOM 857 N N . PRO A 1 104 ? -18.823 0.475 35.080 1.00 96.00 104 PRO A N 1
AT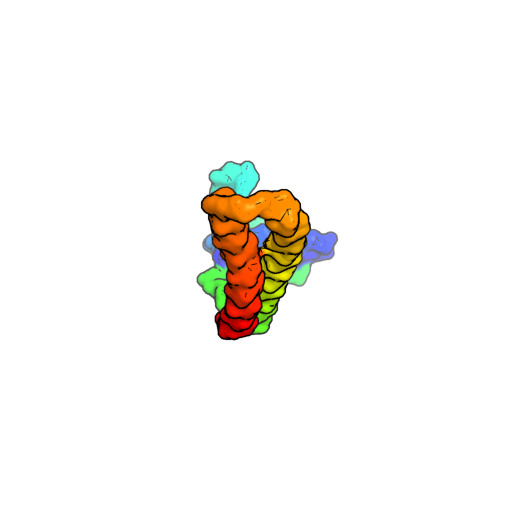OM 858 C CA . PRO A 1 104 ? -20.202 0.301 35.537 1.00 96.00 104 PRO A CA 1
ATOM 859 C C . PRO A 1 104 ? -21.224 0.517 34.415 1.00 96.00 104 PRO A C 1
ATOM 861 O O . PRO A 1 104 ? -20.953 1.191 33.428 1.00 96.00 104 PRO A O 1
ATOM 864 N N . GLN A 1 105 ? -22.423 -0.049 34.553 1.00 95.25 105 GLN A N 1
ATOM 865 C CA . GLN A 1 105 ? -23.488 0.191 33.574 1.00 95.25 105 GLN A CA 1
ATOM 866 C C . GLN A 1 105 ? -23.932 1.660 33.598 1.00 95.25 105 GLN A C 1
ATOM 868 O O . GLN A 1 105 ? -24.135 2.226 34.669 1.00 95.25 105 GLN A O 1
ATOM 873 N N . GLY A 1 106 ? -24.092 2.255 32.416 1.00 94.69 106 GLY A N 1
ATOM 874 C CA . GLY A 1 106 ? -24.457 3.660 32.246 1.00 94.69 106 GLY A CA 1
ATOM 875 C C . GLY A 1 106 ? -24.070 4.190 30.865 1.00 94.69 106 GLY A C 1
ATOM 876 O O . GLY A 1 106 ? -23.503 3.461 30.051 1.00 94.69 106 GLY A O 1
ATOM 877 N N . GLU A 1 107 ? -24.356 5.468 30.615 1.00 94.62 107 GLU A N 1
ATOM 878 C CA . GLU A 1 107 ? -24.107 6.113 29.316 1.00 94.62 107 GLU A CA 1
ATOM 879 C C . GLU A 1 107 ? -22.632 6.062 28.898 1.00 94.62 107 GLU A C 1
ATOM 881 O O . GLU A 1 107 ? -22.323 5.773 27.744 1.00 94.62 107 GLU A O 1
ATOM 886 N N . GLU A 1 108 ? -21.710 6.265 29.843 1.00 92.81 108 GLU A N 1
ATOM 887 C CA . GLU A 1 108 ? -20.265 6.201 29.597 1.00 92.81 108 GLU A CA 1
ATOM 888 C C . GLU A 1 108 ? -19.847 4.850 29.005 1.00 92.81 108 GLU A C 1
ATOM 890 O O . GLU A 1 108 ? -19.108 4.792 28.019 1.00 92.81 108 GLU A O 1
ATOM 895 N N . LYS A 1 109 ? -20.392 3.755 29.541 1.00 95.19 109 LYS A N 1
ATOM 896 C CA . LYS A 1 109 ? -20.136 2.410 29.029 1.00 95.19 109 LYS A CA 1
ATOM 897 C C . LYS A 1 109 ? -20.652 2.247 27.603 1.00 95.19 109 LYS A C 1
ATOM 899 O O . LYS A 1 109 ? -19.948 1.687 26.767 1.00 95.19 109 LYS A O 1
ATOM 904 N N . THR A 1 110 ? -21.837 2.773 27.301 1.00 94.62 110 THR A N 1
ATOM 905 C CA . THR A 1 110 ? -22.405 2.754 25.946 1.00 94.62 110 THR A CA 1
ATOM 906 C C . THR A 1 110 ? -21.544 3.538 24.954 1.00 94.62 110 THR A C 1
ATOM 908 O O . THR A 1 110 ? -21.285 3.048 23.855 1.00 94.62 110 THR A O 1
ATOM 911 N N . TYR A 1 111 ? -21.044 4.719 25.330 1.00 93.88 111 TYR A N 1
ATOM 912 C CA . TYR A 1 111 ? -20.148 5.493 24.466 1.00 93.88 111 TYR A CA 1
ATOM 913 C C . TYR A 1 111 ? -18.827 4.763 24.221 1.00 93.88 111 TYR A C 1
ATOM 915 O O . TYR A 1 111 ? -18.365 4.695 23.081 1.00 93.88 111 TYR A O 1
ATOM 923 N N . HIS A 1 112 ? -18.243 4.161 25.258 1.00 94.06 112 HIS A N 1
ATOM 924 C CA . HIS A 1 112 ? -17.049 3.334 25.106 1.00 94.06 112 HIS A CA 1
ATOM 925 C C . HIS A 1 112 ? -17.280 2.164 24.145 1.00 94.06 112 HIS A C 1
ATOM 927 O O . HIS A 1 112 ? -16.462 1.947 23.253 1.00 94.06 112 HIS A O 1
ATOM 933 N N . ASP A 1 113 ? -18.401 1.451 24.271 1.00 96.25 113 ASP A N 1
ATOM 934 C CA . ASP A 1 113 ? -18.746 0.343 23.372 1.00 96.25 113 ASP A CA 1
ATOM 935 C C . ASP A 1 113 ? -18.843 0.793 21.907 1.00 96.25 113 ASP A C 1
ATOM 937 O O . ASP A 1 113 ? -18.305 0.138 21.009 1.00 96.25 113 ASP A O 1
ATOM 941 N N . PHE A 1 114 ? -19.454 1.956 21.666 1.00 96.00 114 PHE A N 1
ATOM 942 C CA . PHE A 1 114 ? -19.537 2.555 20.335 1.00 96.00 114 PHE A CA 1
ATOM 943 C C . PHE A 1 114 ? -18.148 2.824 19.739 1.00 96.00 114 PHE A C 1
ATOM 945 O O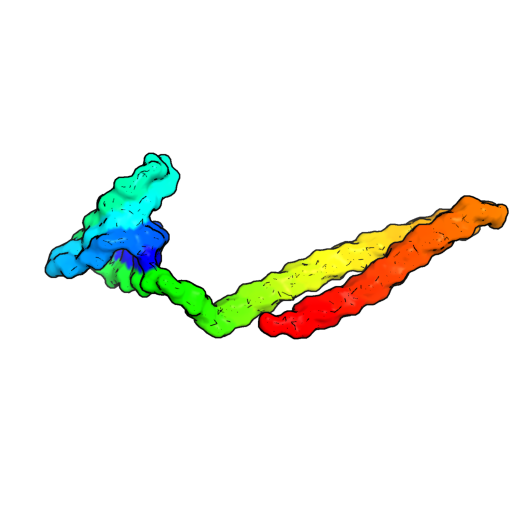 . PHE A 1 114 ? -17.873 2.428 18.604 1.00 96.00 114 PHE A O 1
ATOM 952 N N . PHE A 1 115 ? -17.245 3.445 20.505 1.00 94.31 115 PHE A N 1
ATOM 953 C CA . PHE A 1 115 ? -15.882 3.714 20.039 1.00 94.31 115 PHE A CA 1
ATOM 954 C C . PHE A 1 115 ? -15.105 2.428 19.754 1.00 94.31 115 PHE A C 1
ATOM 956 O O . PHE A 1 115 ? -14.474 2.326 18.701 1.00 94.31 115 PHE A O 1
ATOM 963 N N . ILE A 1 116 ? -15.184 1.434 20.643 1.00 96.69 116 ILE A N 1
ATOM 964 C CA . ILE A 1 116 ? -14.506 0.143 20.462 1.00 96.69 116 ILE A CA 1
ATOM 965 C C . ILE A 1 116 ? -14.992 -0.543 19.186 1.00 96.69 116 ILE A C 1
ATOM 967 O O . ILE A 1 116 ? -14.186 -0.973 18.359 1.00 96.69 116 ILE A O 1
ATOM 971 N N . THR A 1 117 ? -16.308 -0.565 18.985 1.00 96.56 117 THR A N 1
ATOM 972 C CA . THR A 1 117 ? -16.925 -1.133 17.783 1.00 96.56 117 THR A CA 1
ATOM 973 C C . THR A 1 117 ? -16.450 -0.410 16.517 1.00 96.56 117 THR A C 1
ATOM 975 O O . THR A 1 117 ? -16.282 -1.036 15.473 1.00 96.56 117 THR A O 1
ATOM 978 N N . GLY A 1 118 ? -16.155 0.892 16.596 1.00 96.38 118 GLY A N 1
ATOM 979 C CA . GLY A 1 118 ? -15.535 1.651 15.508 1.00 96.38 118 GLY A CA 1
ATOM 980 C C . GLY A 1 118 ? -14.149 1.128 15.106 1.00 96.38 118 GLY A C 1
ATOM 981 O O . GLY A 1 118 ? -13.879 0.968 13.914 1.00 96.38 118 GLY A O 1
ATOM 982 N N . PHE A 1 119 ? -13.287 0.797 16.074 1.00 96.00 119 PHE A N 1
ATOM 983 C CA . PHE A 1 119 ? -11.983 0.175 15.799 1.00 96.00 119 PHE A CA 1
ATOM 984 C C . PHE A 1 119 ? -12.143 -1.224 15.191 1.00 96.00 119 PHE A C 1
ATOM 986 O O . PHE A 1 119 ? -11.492 -1.539 14.195 1.00 96.00 119 PHE A O 1
ATOM 993 N N . GLU A 1 120 ? -13.049 -2.035 15.741 1.00 95.06 120 GLU A N 1
ATOM 994 C CA . GLU A 1 120 ? -13.369 -3.379 15.237 1.00 95.06 120 GLU A CA 1
ATOM 995 C C . GLU A 1 120 ? -13.998 -3.349 13.834 1.00 95.06 120 GLU A C 1
ATOM 997 O O . GLU A 1 120 ? -13.844 -4.276 13.040 1.00 95.06 120 GLU A O 1
ATOM 1002 N N . TYR A 1 121 ? -14.723 -2.285 13.495 1.00 96.81 121 TYR A N 1
ATOM 1003 C CA . TYR A 1 121 ? -15.245 -2.088 12.150 1.00 96.81 121 TYR A CA 1
ATOM 1004 C C . TYR A 1 121 ? -14.138 -1.663 11.179 1.00 96.81 121 TYR A C 1
ATOM 1006 O O . TYR A 1 121 ? -14.068 -2.169 10.059 1.00 96.81 121 TYR A O 1
ATOM 1014 N N . ALA A 1 122 ? -13.232 -0.780 11.604 1.00 96.50 122 ALA A N 1
ATOM 1015 C CA . ALA A 1 122 ? -12.106 -0.353 10.782 1.00 96.50 122 ALA A CA 1
ATOM 1016 C C . ALA A 1 122 ? -11.189 -1.526 10.390 1.00 96.50 122 ALA A C 1
ATOM 1018 O O . ALA A 1 122 ? -10.767 -1.593 9.234 1.00 96.50 122 ALA A O 1
ATOM 1019 N N . THR A 1 123 ? -10.948 -2.492 11.286 1.00 94.75 123 THR A N 1
ATOM 1020 C CA . THR A 1 123 ? -10.180 -3.704 10.942 1.00 94.75 123 THR A CA 1
ATOM 1021 C C . THR A 1 123 ? -10.852 -4.516 9.832 1.00 94.75 123 THR A C 1
ATOM 1023 O O . THR A 1 123 ? -10.179 -4.916 8.884 1.00 94.75 123 THR A O 1
ATOM 1026 N N . LYS A 1 124 ? -12.186 -4.656 9.841 1.00 93.94 124 LYS A N 1
ATOM 1027 C CA . LYS A 1 124 ? -12.934 -5.287 8.731 1.00 93.94 124 LYS A CA 1
ATOM 1028 C C . LYS A 1 124 ? -12.784 -4.518 7.415 1.00 93.94 124 LYS A C 1
ATOM 1030 O O . LYS A 1 124 ? -12.653 -5.118 6.348 1.00 93.94 124 LYS A O 1
ATOM 1035 N N . MET A 1 125 ? -12.774 -3.187 7.474 1.00 97.25 125 MET A N 1
ATOM 1036 C CA . MET A 1 125 ? -12.589 -2.350 6.283 1.00 97.25 125 MET A CA 1
ATOM 1037 C C . MET A 1 125 ? -11.173 -2.453 5.701 1.00 97.25 125 MET A C 1
ATOM 1039 O O . MET A 1 125 ? -10.996 -2.295 4.489 1.00 97.25 125 MET A O 1
ATOM 1043 N N . PHE A 1 126 ? -10.162 -2.758 6.518 1.00 97.31 126 PHE A N 1
ATOM 1044 C CA . PHE A 1 126 ? -8.800 -2.978 6.036 1.00 97.31 126 PHE A CA 1
ATOM 1045 C C . PHE A 1 126 ? -8.696 -4.181 5.099 1.00 97.31 126 PHE A C 1
ATOM 1047 O O . PHE A 1 126 ? -8.025 -4.077 4.071 1.00 97.31 126 PHE A O 1
ATOM 1054 N N . ASP A 1 127 ? -9.412 -5.273 5.360 1.00 93.50 127 ASP A N 1
ATOM 1055 C CA . ASP A 1 127 ? -9.450 -6.417 4.442 1.00 93.50 127 ASP A CA 1
ATOM 1056 C C . ASP A 1 127 ? -10.035 -6.048 3.075 1.00 93.50 127 ASP A C 1
ATOM 1058 O O . ASP A 1 127 ? -9.488 -6.417 2.027 1.00 93.50 127 ASP A O 1
ATOM 1062 N N . MET A 1 128 ? -11.101 -5.245 3.065 1.00 95.94 128 MET A N 1
ATOM 1063 C CA . MET A 1 128 ? -11.669 -4.719 1.822 1.00 95.94 128 MET A CA 1
ATOM 1064 C C . MET A 1 128 ? -10.650 -3.858 1.066 1.00 95.94 128 MET A C 1
ATOM 1066 O O . MET A 1 128 ? -10.462 -4.036 -0.141 1.00 95.94 128 MET A O 1
ATOM 1070 N N . ALA A 1 129 ? -9.940 -2.973 1.770 1.00 97.12 129 ALA A N 1
ATOM 1071 C CA . ALA A 1 129 ? -8.906 -2.131 1.177 1.00 97.12 129 ALA A CA 1
ATOM 1072 C C . ALA A 1 129 ? -7.744 -2.958 0.592 1.00 97.12 129 ALA A C 1
ATOM 1074 O O . ALA A 1 129 ? -7.289 -2.685 -0.522 1.00 97.12 129 ALA A O 1
ATOM 1075 N N . LYS A 1 130 ? -7.294 -4.020 1.279 1.00 97.69 130 LYS A N 1
ATOM 1076 C CA . LYS A 1 130 ? -6.268 -4.938 0.749 1.00 97.69 130 LYS A CA 1
ATOM 1077 C C . LYS A 1 130 ? -6.718 -5.595 -0.551 1.00 97.69 130 LYS A C 1
ATOM 1079 O O . LYS A 1 130 ? -5.924 -5.697 -1.489 1.00 97.69 130 LYS A O 1
ATOM 1084 N N . ASN A 1 131 ? -7.977 -6.022 -0.629 1.00 96.19 131 ASN A N 1
ATOM 1085 C CA . ASN A 1 131 ? -8.527 -6.638 -1.835 1.00 96.19 131 ASN A CA 1
ATOM 1086 C C . ASN A 1 131 ? -8.569 -5.654 -3.010 1.00 96.19 131 ASN A C 1
ATOM 1088 O O . ASN A 1 131 ? -8.126 -6.006 -4.103 1.00 96.19 131 ASN A O 1
ATOM 1092 N N . GLN A 1 132 ? -8.974 -4.404 -2.769 1.00 96.50 132 GLN A N 1
ATOM 1093 C CA . GLN A 1 132 ? -8.933 -3.346 -3.784 1.00 96.50 132 GLN A CA 1
ATOM 1094 C C . GLN A 1 132 ? -7.506 -3.038 -4.263 1.00 96.50 132 GLN A C 1
ATOM 1096 O O . GLN A 1 132 ? -7.283 -2.818 -5.449 1.00 96.50 132 GLN A O 1
ATOM 1101 N N . ILE A 1 133 ? -6.507 -3.059 -3.375 1.00 97.19 133 ILE A N 1
ATOM 1102 C CA . ILE A 1 133 ? -5.103 -2.843 -3.768 1.00 97.19 133 ILE A CA 1
ATOM 1103 C C . ILE A 1 133 ? -4.586 -3.982 -4.646 1.00 97.19 133 ILE A C 1
ATOM 1105 O O . ILE A 1 133 ? -3.872 -3.744 -5.628 1.00 97.19 133 ILE A O 1
ATOM 1109 N N . ARG A 1 134 ? -4.936 -5.228 -4.307 1.00 95.06 134 ARG A N 1
ATOM 1110 C CA . ARG A 1 134 ? -4.543 -6.408 -5.089 1.00 95.06 134 ARG A CA 1
ATOM 1111 C C . ARG A 1 134 ? -5.076 -6.322 -6.523 1.00 95.06 134 ARG A C 1
ATOM 1113 O O . ARG A 1 134 ? -4.328 -6.668 -7.440 1.00 95.06 134 ARG A O 1
ATOM 1120 N N . SER A 1 135 ? -6.282 -5.780 -6.715 1.00 95.19 135 SER A N 1
ATOM 1121 C CA . SER A 1 135 ? -6.949 -5.669 -8.019 1.00 95.19 135 SER A CA 1
ATOM 1122 C C . SER A 1 135 ? -6.501 -4.503 -8.914 1.00 95.19 135 SER A C 1
ATOM 1124 O O . SER A 1 135 ? -6.998 -4.401 -10.027 1.00 95.19 135 SER A O 1
ATOM 1126 N N . ILE A 1 136 ? -5.592 -3.617 -8.483 1.00 93.75 136 ILE A N 1
ATOM 1127 C CA . ILE A 1 136 ? -5.106 -2.498 -9.328 1.00 93.75 136 ILE A CA 1
ATOM 1128 C C . ILE A 1 136 ? -4.306 -3.033 -10.537 1.00 93.75 136 ILE A C 1
ATOM 1130 O O . ILE A 1 136 ? -3.444 -3.888 -10.352 1.00 93.75 136 ILE A O 1
ATOM 1134 N N . GLU A 1 137 ? -4.507 -2.512 -11.750 1.00 85.44 137 GLU A N 1
ATOM 1135 C CA . GLU A 1 137 ? -3.777 -2.927 -12.973 1.00 85.44 137 GLU A CA 1
ATOM 1136 C C . GLU A 1 137 ? -2.661 -1.971 -13.423 1.00 85.44 137 GLU A C 1
ATOM 1138 O O . GLU A 1 137 ? -2.771 -0.743 -13.199 1.00 85.44 137 GLU A O 1
#

Secondary structure (DSSP, 8-state):
-EEEEEETTS-EEEESS-EEEEE-SSEEEEEEEETTTTEEEEEEEEGGGEEEEEEE-S-----HHHHHHHHHHHHHHHHHHHHHHHHHHHHHHHHHHHHHTTSPSSHHHHHHHHHHHHHHHHHHHHHHHHHHHHT--

Radius of gyration: 28.83 Å; chains: 1; bounding box: 63×34×72 Å